Protein AF-A0A519JUZ7-F1 (afdb_monomer_lite)

pLDDT: mean 91.55, std 4.98, range [63.5, 96.75]

Foldseek 3Di:
DLLQLLVLCCVLLVVDPDDSVNSSVLLVVLLVVLVVLVVVVVVVCVVPVDDCPVVSVVVSLQSQLVSQLVVSPPPDPVSSVSSSVSVVRSVVVVVVVVVVVVVVVVVVVD

Structure (mmCIF, N/CA/C/O backbone):
data_AF-A0A519JUZ7-F1
#
_entry.id   AF-A0A519JUZ7-F1
#
loop_
_atom_site.group_PDB
_atom_site.id
_atom_site.type_symbol
_atom_site.label_atom_id
_atom_site.label_alt_id
_atom_site.label_comp_id
_atom_site.label_asym_id
_atom_site.label_entity_id
_atom_site.label_seq_id
_atom_site.pdbx_PDB_ins_code
_atom_site.Cartn_x
_atom_site.Cartn_y
_atom_site.Cartn_z
_atom_site.occupancy
_atom_site.B_iso_or_equiv
_atom_site.auth_seq_id
_atom_site.auth_comp_id
_atom_site.auth_asym_id
_atom_site.auth_atom_id
_atom_site.pdbx_PDB_model_num
ATOM 1 N N . MET A 1 1 ? -7.550 5.185 -2.384 1.00 85.12 1 MET A N 1
ATOM 2 C CA . MET A 1 1 ? -6.234 4.640 -1.976 1.00 85.12 1 MET A CA 1
ATOM 3 C C . MET A 1 1 ? -5.499 3.900 -3.101 1.00 85.12 1 MET A C 1
ATOM 5 O O . MET A 1 1 ? -4.406 4.323 -3.446 1.00 85.12 1 MET A O 1
ATOM 9 N N . GLY A 1 2 ? -6.079 2.857 -3.720 1.00 88.38 2 GLY A N 1
ATOM 10 C CA . GLY A 1 2 ? -5.386 2.030 -4.732 1.00 88.38 2 GLY A CA 1
ATOM 11 C C . GLY A 1 2 ? -4.794 2.797 -5.925 1.00 88.38 2 GLY A C 1
ATOM 12 O O . GLY A 1 2 ? -3.661 2.538 -6.305 1.00 88.38 2 GLY A O 1
ATOM 13 N N . VAL A 1 3 ? -5.498 3.807 -6.448 1.00 93.19 3 VAL A N 1
ATOM 14 C CA . VAL A 1 3 ? -4.999 4.682 -7.531 1.00 93.19 3 VAL A CA 1
ATOM 15 C C . VAL A 1 3 ? -3.713 5.417 -7.131 1.00 93.19 3 VAL A C 1
ATOM 17 O O . VAL A 1 3 ? -2.764 5.458 -7.905 1.00 93.19 3 VAL A O 1
ATOM 20 N N . PHE A 1 4 ? -3.641 5.948 -5.906 1.00 93.69 4 PHE A N 1
ATOM 21 C CA . PHE A 1 4 ? -2.450 6.641 -5.402 1.00 93.69 4 PHE A CA 1
ATOM 22 C C . PHE A 1 4 ? -1.266 5.683 -5.263 1.00 93.69 4 PHE A C 1
ATOM 24 O O . PHE A 1 4 ? -0.164 6.000 -5.701 1.00 93.69 4 PHE A O 1
ATOM 31 N N . ILE A 1 5 ? -1.500 4.480 -4.729 1.00 93.19 5 ILE A N 1
ATOM 32 C CA . ILE A 1 5 ? -0.469 3.436 -4.644 1.00 93.19 5 ILE A CA 1
ATOM 33 C C . ILE A 1 5 ? 0.008 3.041 -6.053 1.00 93.19 5 ILE A C 1
ATOM 35 O O . ILE A 1 5 ? 1.211 2.956 -6.291 1.00 93.19 5 ILE A O 1
ATOM 39 N N . ALA A 1 6 ? -0.912 2.869 -7.008 1.00 94.06 6 ALA A N 1
ATOM 40 C CA . ALA A 1 6 ? -0.587 2.534 -8.394 1.00 94.06 6 ALA A CA 1
ATOM 41 C C . ALA A 1 6 ? 0.294 3.603 -9.062 1.00 94.06 6 ALA A C 1
ATOM 43 O O . ALA A 1 6 ? 1.220 3.259 -9.797 1.00 94.06 6 ALA A O 1
ATOM 44 N N . LEU A 1 7 ? 0.045 4.889 -8.785 1.00 94.75 7 LEU A N 1
ATOM 45 C CA . LEU A 1 7 ? 0.856 5.998 -9.301 1.00 94.75 7 LEU A CA 1
ATOM 46 C C . LEU A 1 7 ? 2.301 5.925 -8.792 1.00 94.75 7 LEU A C 1
ATOM 48 O O . LEU A 1 7 ? 3.236 5.999 -9.592 1.00 94.75 7 LEU A O 1
ATOM 52 N N . TRP A 1 8 ? 2.494 5.716 -7.487 1.00 94.75 8 TRP A N 1
ATOM 53 C CA . TRP A 1 8 ? 3.832 5.573 -6.902 1.00 94.75 8 TRP A CA 1
ATOM 54 C C . TRP A 1 8 ? 4.551 4.318 -7.393 1.00 94.75 8 TRP A C 1
ATOM 56 O O . TRP A 1 8 ? 5.735 4.383 -7.729 1.00 94.75 8 TRP A O 1
ATOM 66 N N . LEU A 1 9 ? 3.839 3.196 -7.525 1.00 92.56 9 LEU A N 1
ATOM 67 C CA . LEU A 1 9 ? 4.394 1.981 -8.120 1.00 92.56 9 LEU A CA 1
ATOM 68 C C . LEU A 1 9 ? 4.822 2.218 -9.569 1.00 92.56 9 LEU A C 1
ATOM 70 O O . LEU A 1 9 ? 5.936 1.858 -9.941 1.00 92.56 9 LEU A O 1
ATOM 74 N N . LYS A 1 10 ? 4.000 2.884 -10.384 1.00 92.94 10 LYS A N 1
ATOM 75 C CA . LYS A 1 10 ? 4.364 3.199 -11.771 1.00 92.94 10 LYS A CA 1
ATOM 76 C C . LYS A 1 10 ? 5.598 4.105 -11.853 1.00 92.94 10 LYS A C 1
ATOM 78 O O . LYS A 1 10 ? 6.407 3.944 -12.768 1.00 92.94 10 LYS A O 1
ATOM 83 N N . LEU A 1 11 ? 5.757 5.027 -10.904 1.00 91.75 11 LEU A N 1
ATOM 84 C CA . LEU A 1 11 ? 6.904 5.931 -10.828 1.00 91.75 11 LEU A CA 1
ATOM 85 C C . LEU A 1 11 ? 8.188 5.196 -10.407 1.00 91.75 11 LEU A C 1
ATOM 87 O O . LEU A 1 11 ? 9.209 5.322 -11.085 1.00 91.75 11 LEU A O 1
ATOM 91 N N . PHE A 1 12 ? 8.142 4.382 -9.349 1.00 90.12 12 PHE A N 1
ATOM 92 C CA . PHE A 1 12 ? 9.304 3.624 -8.860 1.00 90.12 12 PHE A CA 1
ATOM 93 C C . PHE A 1 12 ? 9.709 2.478 -9.788 1.00 90.12 12 PHE A C 1
ATOM 95 O O . PHE A 1 12 ? 10.898 2.231 -9.996 1.00 90.12 12 PHE A O 1
ATOM 102 N N . PHE A 1 13 ? 8.735 1.818 -10.410 1.00 87.69 13 PHE A N 1
ATOM 103 C CA . PHE A 1 13 ? 8.950 0.705 -11.329 1.00 87.69 13 PHE A CA 1
ATOM 104 C C . PHE A 1 13 ? 8.876 1.134 -12.797 1.00 87.69 13 PHE A C 1
ATOM 106 O O . PHE A 1 13 ? 8.634 0.302 -13.664 1.00 87.69 13 PHE A O 1
ATOM 113 N N . ARG A 1 14 ? 9.161 2.404 -13.120 1.00 84.50 14 ARG A N 1
ATOM 114 C CA . ARG A 1 14 ? 9.135 2.921 -14.505 1.00 84.50 14 ARG A CA 1
ATOM 115 C C . ARG A 1 14 ? 10.044 2.151 -15.474 1.00 84.50 14 ARG A C 1
ATOM 117 O O . ARG A 1 14 ? 9.785 2.146 -16.672 1.00 84.50 14 ARG A O 1
ATOM 124 N N . LYS A 1 15 ? 11.097 1.500 -14.961 1.00 82.56 15 LYS A N 1
ATOM 125 C CA . LYS A 1 15 ? 11.979 0.613 -15.743 1.00 82.56 15 LYS A CA 1
ATOM 126 C C . LYS A 1 15 ? 11.254 -0.625 -16.279 1.00 82.56 15 LYS A C 1
ATOM 128 O O . LYS A 1 15 ? 11.708 -1.206 -17.255 1.00 82.56 15 LYS A O 1
ATOM 133 N N . TYR A 1 16 ? 10.160 -1.024 -15.638 1.00 82.00 16 TYR A N 1
ATOM 134 C CA . TYR A 1 16 ? 9.311 -2.121 -16.067 1.00 82.00 16 TYR A CA 1
ATOM 135 C C . TYR A 1 16 ? 8.188 -1.573 -16.957 1.00 82.00 16 TYR A C 1
ATOM 137 O O . TYR A 1 16 ? 7.547 -0.564 -16.647 1.00 82.00 16 TYR A O 1
ATOM 145 N N . SER A 1 17 ? 7.944 -2.243 -18.080 1.00 84.88 17 SER A N 1
ATOM 146 C CA . SER A 1 17 ? 7.011 -1.830 -19.136 1.00 84.88 17 SER A CA 1
ATOM 147 C C . SER A 1 17 ? 5.534 -2.117 -18.817 1.00 84.88 17 SER A C 1
ATOM 149 O O . SER A 1 17 ? 4.727 -2.186 -19.734 1.00 84.88 17 SER A O 1
ATOM 151 N N . TYR A 1 18 ? 5.162 -2.264 -17.539 1.00 88.00 18 TYR A N 1
ATOM 152 C CA . TYR A 1 18 ? 3.782 -2.547 -17.121 1.00 88.00 18 TYR A CA 1
ATOM 153 C C . TYR A 1 18 ? 2.861 -1.345 -17.314 1.00 88.00 18 TYR A C 1
ATOM 155 O O . TYR A 1 18 ? 3.248 -0.211 -17.013 1.00 88.00 18 TYR A O 1
ATOM 163 N N . ASN A 1 19 ? 1.631 -1.558 -17.769 1.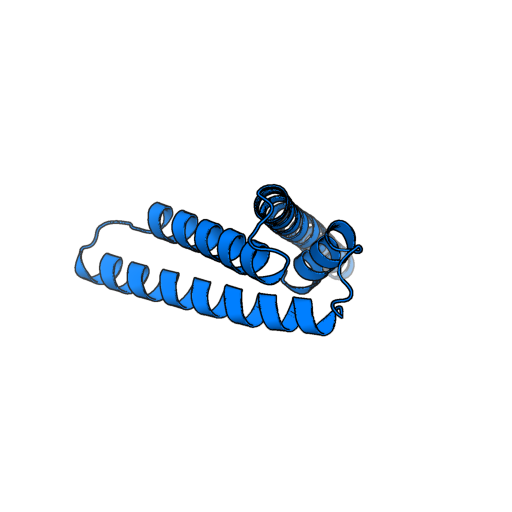00 92.62 19 ASN A N 1
ATOM 164 C CA . ASN A 1 19 ? 0.658 -0.472 -17.908 1.00 92.62 19 ASN A CA 1
ATOM 165 C C . ASN A 1 19 ? 0.118 -0.024 -16.531 1.00 92.62 19 ASN A C 1
ATOM 167 O O . ASN A 1 19 ? 0.125 -0.785 -15.567 1.00 92.62 19 ASN A O 1
ATOM 171 N N . PHE A 1 20 ? -0.382 1.209 -16.422 1.00 91.06 20 PHE A N 1
ATOM 172 C CA . PHE A 1 20 ? -1.023 1.692 -15.195 1.00 91.06 20 PHE A CA 1
ATOM 173 C C . PHE A 1 20 ? -2.207 0.804 -14.781 1.00 91.06 20 PHE A C 1
ATOM 175 O O . PHE A 1 20 ? -2.351 0.476 -13.605 1.00 91.06 20 PHE A O 1
ATOM 182 N N . PHE A 1 21 ? -3.015 0.361 -15.749 1.00 93.25 21 PHE A N 1
ATOM 183 C CA . PHE A 1 21 ? -4.154 -0.519 -15.483 1.00 93.25 21 PHE A CA 1
ATOM 184 C C . PHE A 1 21 ? -3.738 -1.902 -14.977 1.00 93.25 21 PHE A C 1
ATOM 186 O O . PHE A 1 21 ? -4.391 -2.429 -14.086 1.00 93.25 21 PHE A O 1
ATOM 193 N N . GLU A 1 22 ? -2.631 -2.465 -15.466 1.00 93.06 22 GLU A N 1
ATOM 194 C CA . GLU A 1 22 ? -2.111 -3.750 -14.974 1.00 93.06 22 GLU A CA 1
ATOM 195 C C . GLU A 1 22 ? -1.703 -3.650 -13.501 1.00 93.06 22 GLU A C 1
ATOM 197 O O . GLU A 1 22 ? -2.072 -4.500 -12.693 1.00 93.06 22 GLU A O 1
ATOM 202 N N . ILE A 1 23 ? -1.017 -2.563 -13.132 1.00 93.94 23 ILE A N 1
ATOM 203 C CA . ILE A 1 23 ? -0.639 -2.283 -11.740 1.00 93.94 23 ILE A CA 1
ATOM 204 C C . ILE A 1 23 ? -1.890 -2.097 -10.869 1.00 93.94 23 ILE A C 1
ATOM 206 O O . ILE A 1 23 ? -1.932 -2.562 -9.730 1.00 93.94 23 ILE A O 1
ATOM 210 N N . LEU A 1 24 ? -2.926 -1.437 -11.390 1.00 94.25 24 LEU A N 1
ATOM 211 C CA . LEU A 1 24 ? -4.176 -1.230 -10.663 1.00 94.25 24 LEU A CA 1
ATOM 212 C C . LEU A 1 24 ? -4.951 -2.543 -10.453 1.00 94.25 24 LEU A C 1
ATOM 214 O O . LEU A 1 24 ? -5.452 -2.780 -9.354 1.00 94.25 24 LEU A O 1
ATOM 218 N N . ILE A 1 25 ? -5.019 -3.400 -11.475 1.00 94.88 25 ILE A N 1
ATOM 219 C CA . ILE A 1 25 ? -5.653 -4.726 -11.401 1.00 94.88 25 ILE A CA 1
ATOM 220 C C . ILE A 1 25 ? -4.906 -5.610 -10.400 1.00 94.88 25 ILE A C 1
ATOM 222 O O . ILE A 1 25 ? -5.537 -6.214 -9.532 1.00 94.88 25 ILE A O 1
ATOM 226 N N . LEU A 1 26 ? -3.570 -5.622 -10.458 1.00 94.62 26 LEU A N 1
ATOM 227 C CA . LEU A 1 26 ? -2.730 -6.298 -9.472 1.00 94.62 26 LEU A CA 1
ATOM 228 C C . LEU A 1 26 ? -3.080 -5.844 -8.053 1.00 94.62 26 LEU A C 1
ATOM 230 O O . LEU A 1 26 ? -3.361 -6.671 -7.189 1.00 94.62 26 LEU A O 1
ATOM 234 N N . LEU A 1 27 ? -3.074 -4.532 -7.810 1.00 94.25 27 LEU A N 1
ATOM 235 C CA . LEU A 1 27 ? -3.380 -3.973 -6.496 1.00 94.25 27 LEU A CA 1
ATOM 236 C C . LEU A 1 27 ? -4.779 -4.357 -6.022 1.00 94.25 27 LEU A C 1
ATOM 238 O O . LEU A 1 27 ? -4.951 -4.648 -4.842 1.00 94.25 27 LEU A O 1
ATOM 242 N N . CYS A 1 28 ? -5.766 -4.371 -6.918 1.00 94.75 28 CYS A N 1
ATOM 243 C CA . CYS A 1 28 ? -7.124 -4.792 -6.592 1.00 94.75 28 CYS A CA 1
ATOM 244 C C . CYS A 1 28 ? -7.154 -6.250 -6.115 1.00 94.75 28 CYS A C 1
ATOM 246 O O . CYS A 1 28 ? -7.725 -6.535 -5.062 1.00 94.75 28 CYS A O 1
ATOM 248 N N . PHE A 1 29 ? -6.472 -7.148 -6.828 1.00 94.69 29 PHE A N 1
ATOM 249 C CA . PHE A 1 29 ? -6.396 -8.558 -6.457 1.00 94.69 29 PHE A CA 1
ATOM 250 C C . PHE A 1 29 ? -5.660 -8.763 -5.127 1.00 94.69 29 PHE A C 1
ATOM 252 O O . PHE A 1 29 ? -6.181 -9.402 -4.215 1.00 94.69 29 PHE A O 1
ATOM 259 N N . VAL A 1 30 ? -4.477 -8.163 -4.983 1.00 95.12 30 VAL A N 1
ATOM 260 C CA . VAL A 1 30 ? -3.646 -8.283 -3.778 1.00 95.12 30 VAL A CA 1
ATOM 261 C C . VAL A 1 30 ? -4.367 -7.729 -2.548 1.00 95.12 30 VAL A C 1
ATOM 263 O O . VAL A 1 30 ? -4.375 -8.372 -1.500 1.00 95.12 30 VAL A O 1
ATOM 266 N N . MET A 1 31 ? -5.027 -6.574 -2.678 1.00 92.44 31 MET A N 1
ATOM 267 C CA . MET A 1 31 ? -5.818 -5.995 -1.592 1.00 92.44 31 MET A CA 1
ATOM 268 C C . MET A 1 31 ? -7.028 -6.872 -1.253 1.00 92.44 31 MET A C 1
ATOM 270 O O . MET A 1 31 ? -7.337 -7.046 -0.078 1.00 92.44 31 MET A O 1
ATOM 274 N N . GLY A 1 32 ? -7.686 -7.459 -2.257 1.00 94.06 32 GLY A N 1
ATOM 275 C CA . GLY A 1 32 ? -8.787 -8.402 -2.055 1.00 94.06 32 GLY A CA 1
ATOM 276 C C . GLY A 1 32 ? -8.364 -9.626 -1.241 1.00 94.06 32 GLY A C 1
ATOM 277 O O . GLY A 1 32 ? -9.044 -9.992 -0.284 1.00 94.06 32 GLY A O 1
ATOM 278 N N . ILE A 1 33 ? -7.199 -10.207 -1.543 1.00 94.62 33 ILE A N 1
ATOM 279 C CA . ILE A 1 33 ? -6.639 -11.292 -0.727 1.00 94.62 33 ILE A CA 1
ATOM 280 C C . ILE A 1 33 ? -6.269 -10.796 0.678 1.00 94.62 33 ILE A C 1
ATOM 282 O O . ILE A 1 33 ? -6.561 -11.482 1.654 1.00 94.62 33 ILE A O 1
ATOM 286 N N . GLY A 1 34 ? -5.708 -9.590 0.809 1.00 92.19 34 GLY A N 1
ATOM 287 C CA . GLY A 1 34 ? -5.463 -8.963 2.113 1.00 92.19 34 GLY A CA 1
ATOM 288 C C . GLY A 1 34 ? -6.729 -8.873 2.976 1.00 92.19 34 GLY A C 1
ATOM 289 O O . GLY A 1 34 ? -6.694 -9.201 4.160 1.00 92.19 34 GLY A O 1
ATOM 290 N N . MET A 1 35 ? -7.869 -8.527 2.371 1.00 92.81 35 MET A N 1
ATOM 291 C CA . MET A 1 35 ? -9.165 -8.498 3.061 1.00 92.81 35 MET A CA 1
ATOM 292 C C . MET A 1 35 ? -9.636 -9.892 3.489 1.00 92.81 35 MET A C 1
ATOM 294 O O . MET A 1 35 ? -10.183 -10.038 4.580 1.00 92.81 35 MET A O 1
ATOM 298 N N . LEU A 1 36 ? -9.398 -10.926 2.677 1.00 94.81 36 LEU A N 1
ATOM 299 C CA . LEU A 1 36 ? -9.705 -12.307 3.065 1.00 94.81 36 LEU A CA 1
ATOM 300 C C . LEU A 1 36 ? -8.835 -12.775 4.237 1.00 94.81 36 LEU A C 1
ATOM 302 O O . LEU A 1 36 ? -9.345 -13.433 5.141 1.00 94.81 36 LEU A O 1
ATOM 306 N N . ILE A 1 37 ? -7.555 -12.389 4.268 1.00 92.12 37 ILE A N 1
ATOM 307 C CA . ILE A 1 37 ? -6.674 -12.649 5.415 1.00 92.12 37 ILE A CA 1
ATOM 308 C C . ILE A 1 37 ? -7.268 -12.004 6.673 1.00 92.12 37 ILE A C 1
ATOM 310 O O . ILE A 1 37 ? -7.434 -12.688 7.683 1.00 92.12 37 ILE A O 1
ATOM 314 N N . PHE A 1 38 ? -7.657 -10.726 6.613 1.00 92.38 38 PHE A N 1
ATOM 315 C CA . PHE A 1 38 ? -8.305 -10.054 7.746 1.00 92.38 38 PHE A CA 1
ATOM 316 C C . PHE A 1 38 ? -9.598 -10.751 8.182 1.00 92.38 38 PHE A C 1
ATOM 318 O O . PHE A 1 38 ? -9.821 -10.903 9.379 1.00 92.38 38 PHE A O 1
ATOM 325 N N . ALA A 1 39 ? -10.420 -11.224 7.241 1.00 94.31 39 ALA A N 1
ATOM 326 C CA . ALA A 1 39 ? -11.658 -11.936 7.555 1.00 94.31 39 ALA A CA 1
ATOM 327 C C . ALA A 1 39 ? -11.405 -13.239 8.333 1.00 94.31 39 ALA A C 1
ATOM 329 O O . ALA A 1 39 ? -12.106 -13.513 9.305 1.00 94.31 39 ALA A O 1
ATOM 330 N N . VAL A 1 40 ? -10.378 -14.013 7.964 1.00 94.69 40 VAL A N 1
ATOM 331 C CA . VAL A 1 40 ? -9.997 -15.234 8.698 1.00 94.69 40 VAL A CA 1
ATOM 332 C C . VAL A 1 40 ? -9.610 -14.909 10.142 1.00 94.69 40 VAL A C 1
ATOM 334 O O . VAL A 1 40 ? -10.077 -15.574 11.068 1.00 94.69 40 VAL A O 1
ATOM 337 N N . PHE A 1 41 ? -8.809 -13.861 10.355 1.00 92.88 41 PHE A N 1
ATOM 338 C CA . PHE A 1 41 ? -8.438 -13.427 11.704 1.00 92.88 41 PHE A CA 1
ATOM 339 C C . PHE A 1 41 ? -9.620 -12.861 12.490 1.00 92.88 41 PHE A C 1
ATOM 341 O O . PHE A 1 41 ? -9.728 -13.138 13.679 1.00 92.88 41 PHE A O 1
ATOM 348 N N . ALA A 1 42 ? -10.532 -12.135 11.843 1.00 93.12 42 ALA A N 1
ATOM 349 C CA . ALA A 1 42 ? -11.737 -11.621 12.486 1.00 93.12 42 ALA A CA 1
ATOM 350 C C . ALA A 1 42 ? -12.660 -12.756 12.964 1.00 93.12 42 ALA A C 1
ATOM 352 O O . ALA A 1 42 ? -13.212 -12.683 14.060 1.00 93.12 42 ALA A O 1
ATOM 353 N N . ILE A 1 43 ? -12.790 -13.836 12.183 1.00 94.94 43 ILE A N 1
ATOM 354 C CA . ILE A 1 43 ? -13.526 -15.038 12.605 1.00 94.94 43 ILE A CA 1
ATOM 355 C C . ILE A 1 43 ? -12.820 -15.704 13.796 1.00 94.94 43 ILE A C 1
ATOM 357 O O . ILE A 1 43 ? -13.476 -16.063 14.772 1.00 94.94 43 ILE A O 1
ATOM 361 N N . ALA A 1 44 ? -11.490 -15.838 13.752 1.00 93.06 44 ALA A N 1
ATOM 362 C CA . ALA A 1 44 ? -10.717 -16.418 14.852 1.00 93.06 44 ALA A CA 1
ATOM 363 C C . ALA A 1 44 ? -10.823 -15.589 16.147 1.00 93.06 44 ALA A C 1
ATOM 365 O O . ALA A 1 44 ? -10.999 -16.147 17.232 1.00 93.06 44 ALA A O 1
ATOM 366 N N . GLU A 1 45 ? -10.778 -14.263 16.038 1.00 93.62 45 GLU A N 1
ATOM 367 C CA . GLU A 1 45 ? -11.018 -13.323 17.137 1.00 93.62 45 GLU A CA 1
ATOM 368 C C . GLU A 1 45 ? -12.443 -13.467 17.689 1.00 93.62 45 GLU A C 1
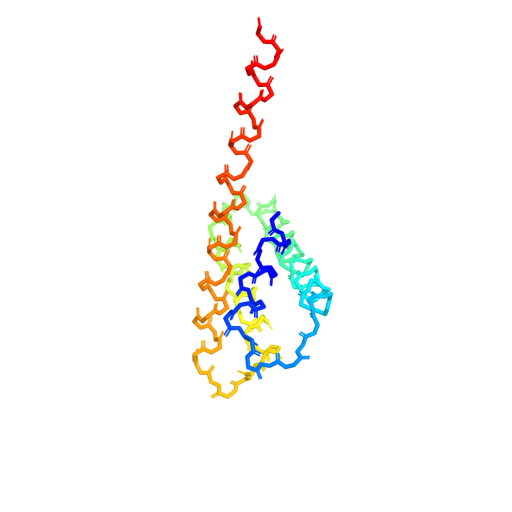ATOM 370 O O . GLU A 1 45 ? -12.616 -13.568 18.901 1.00 93.62 45 GLU A O 1
ATOM 375 N N . GLY A 1 46 ? -13.454 -13.601 16.824 1.00 92.50 46 GLY A N 1
ATOM 376 C CA . GLY A 1 46 ? -14.844 -13.818 17.240 1.00 92.50 46 GLY A CA 1
ATOM 377 C C . GLY A 1 46 ? -15.074 -15.122 18.017 1.00 92.50 46 GLY A C 1
ATOM 378 O O . GLY A 1 46 ? -15.935 -15.165 18.892 1.00 92.50 46 GLY A O 1
ATOM 379 N N . VAL A 1 47 ? -14.295 -16.174 17.736 1.00 95.50 47 VAL A N 1
ATOM 380 C CA . VAL A 1 47 ? -14.381 -17.467 18.445 1.00 95.50 47 VAL A CA 1
ATOM 381 C C . VAL A 1 47 ? -13.554 -17.479 19.735 1.00 95.50 47 VAL A C 1
ATOM 383 O O . VAL A 1 47 ? -13.971 -18.071 20.727 1.00 95.50 47 VAL A O 1
ATOM 386 N N . THR A 1 48 ? -12.374 -16.857 19.733 1.00 92.88 48 THR A N 1
ATOM 387 C CA . THR A 1 48 ? -11.432 -16.905 20.870 1.00 92.88 48 THR A CA 1
ATOM 388 C C . THR A 1 48 ? -11.629 -15.774 21.878 1.00 92.88 48 THR A C 1
ATOM 390 O O . THR A 1 48 ? -11.191 -15.898 23.020 1.00 92.88 48 THR A O 1
ATOM 393 N N . GLY A 1 49 ? -12.247 -14.663 21.467 1.00 90.38 49 GLY A N 1
ATOM 394 C CA . GLY A 1 49 ? -12.354 -13.433 22.255 1.00 90.38 49 GLY A CA 1
ATOM 395 C C . GLY A 1 49 ? -11.027 -12.685 22.438 1.00 90.38 49 GLY A C 1
ATOM 396 O O . GLY A 1 49 ? -10.980 -11.703 23.177 1.00 90.38 49 GLY A O 1
ATOM 397 N N . VAL A 1 50 ? -9.944 -13.138 21.796 1.00 91.38 50 VAL A N 1
ATOM 398 C CA . VAL A 1 50 ? -8.619 -12.510 21.863 1.00 91.38 50 VAL A CA 1
ATOM 399 C C . VAL A 1 50 ? -8.447 -11.586 20.669 1.00 91.38 50 VAL A C 1
ATOM 401 O O . VAL A 1 50 ? -8.622 -12.015 19.531 1.00 91.38 50 VAL A O 1
ATOM 404 N N . SER A 1 51 ? -8.046 -10.337 20.914 1.00 89.06 51 SER A N 1
ATOM 405 C CA . SER A 1 51 ? -7.838 -9.369 19.841 1.00 89.06 51 SER A CA 1
ATOM 406 C C . SER A 1 51 ? -6.666 -9.762 18.936 1.00 89.06 51 SER A C 1
ATOM 408 O O . SER A 1 51 ? -5.519 -9.880 19.373 1.00 89.06 51 SER A O 1
ATOM 410 N N . MET A 1 52 ? -6.947 -9.956 17.645 1.00 90.06 52 MET A N 1
ATOM 411 C CA . MET A 1 52 ? -5.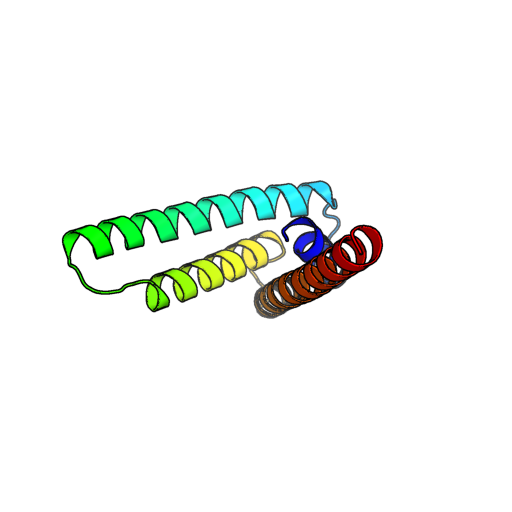961 -10.332 16.622 1.00 90.06 52 MET A CA 1
ATOM 412 C C . MET A 1 52 ? -5.741 -9.220 15.588 1.00 90.06 52 MET A C 1
ATOM 414 O O . MET A 1 52 ? -5.014 -9.408 14.608 1.00 90.06 52 MET A O 1
ATOM 418 N N . ILE A 1 53 ? -6.311 -8.032 15.811 1.00 87.62 53 ILE A N 1
ATOM 419 C CA . ILE A 1 53 ? -6.181 -6.850 14.942 1.00 87.62 53 ILE A CA 1
ATOM 420 C C . ILE A 1 53 ? -4.718 -6.513 14.612 1.00 87.62 53 ILE A C 1
ATOM 422 O O . ILE A 1 53 ? -4.386 -6.300 13.448 1.00 87.62 53 ILE A O 1
ATOM 426 N N . SER A 1 54 ? -3.814 -6.510 15.596 1.00 88.69 54 SER A N 1
ATOM 427 C CA . SER A 1 54 ? -2.405 -6.158 15.354 1.00 88.69 54 SER A CA 1
ATOM 428 C C . SER A 1 54 ? -1.687 -7.182 14.468 1.00 88.69 54 SER A C 1
ATOM 430 O O . SER A 1 54 ? -0.935 -6.813 13.566 1.00 88.69 54 SER A O 1
ATOM 432 N N . ILE A 1 55 ? -1.941 -8.472 14.707 1.00 90.62 55 ILE A N 1
ATOM 433 C CA . ILE A 1 55 ? -1.334 -9.579 13.954 1.00 90.62 55 ILE A CA 1
ATOM 434 C C . ILE A 1 55 ? -1.873 -9.591 12.525 1.00 90.62 55 ILE A C 1
ATOM 436 O O . ILE A 1 55 ? -1.099 -9.658 11.569 1.00 90.62 55 ILE A O 1
ATOM 440 N N . SER A 1 56 ? -3.195 -9.479 12.381 1.00 89.31 56 SER A N 1
ATOM 441 C CA . SER A 1 56 ? -3.856 -9.458 11.081 1.00 89.31 56 SER A CA 1
ATOM 442 C C . SER A 1 56 ? -3.381 -8.270 10.249 1.00 89.31 56 SER A C 1
ATOM 444 O O . SER A 1 56 ? -2.944 -8.486 9.122 1.00 89.31 56 SER A O 1
ATOM 446 N N . GLY A 1 57 ? -3.331 -7.060 10.820 1.00 88.62 57 GLY A N 1
ATOM 447 C CA . GLY A 1 57 ? -2.822 -5.855 10.161 1.00 88.62 57 GLY A CA 1
ATOM 448 C C . GLY A 1 57 ? -1.384 -6.003 9.657 1.00 88.62 57 GLY A C 1
ATOM 449 O O . GLY A 1 57 ? -1.104 -5.696 8.494 1.00 88.62 57 GLY A O 1
ATOM 450 N N . PHE A 1 58 ? -0.484 -6.535 10.491 1.00 91.62 58 PHE A N 1
ATOM 451 C CA . PHE A 1 58 ? 0.898 -6.802 10.084 1.00 91.62 58 PHE A CA 1
ATOM 452 C C . PHE A 1 58 ? 0.966 -7.810 8.930 1.00 91.62 58 PHE A C 1
ATOM 454 O O . PHE A 1 58 ? 1.647 -7.559 7.934 1.00 91.62 58 PHE A O 1
ATOM 461 N N . LEU A 1 59 ? 0.220 -8.915 9.020 1.00 92.88 59 LEU A N 1
ATOM 462 C CA . LEU A 1 59 ? 0.175 -9.938 7.974 1.00 92.88 59 LEU A CA 1
ATOM 463 C C . LEU A 1 59 ? -0.403 -9.411 6.660 1.00 92.88 59 LEU A C 1
ATOM 465 O O . LEU A 1 59 ? 0.134 -9.728 5.601 1.00 92.88 59 LEU A O 1
ATOM 469 N N . GLY A 1 60 ? -1.441 -8.576 6.709 1.00 90.81 60 GLY A N 1
ATOM 470 C CA . GLY A 1 60 ? -2.022 -7.960 5.517 1.00 90.81 60 GLY A CA 1
ATOM 471 C C . GLY A 1 60 ? -1.026 -7.055 4.793 1.00 90.81 60 GLY A C 1
ATOM 472 O O . GLY A 1 60 ? -0.839 -7.184 3.584 1.00 90.81 60 GLY A O 1
ATOM 473 N N . VAL A 1 61 ? -0.318 -6.186 5.522 1.00 90.31 61 VAL A N 1
ATOM 474 C CA . VAL A 1 61 ? 0.703 -5.306 4.922 1.00 90.31 61 VAL A CA 1
ATOM 475 C C . VAL A 1 61 ? 1.906 -6.104 4.415 1.00 90.31 61 VAL A C 1
ATOM 477 O O . VAL A 1 61 ? 2.414 -5.817 3.325 1.00 90.31 61 VAL A O 1
ATOM 480 N N . ALA A 1 62 ? 2.348 -7.118 5.163 1.00 92.88 62 ALA A N 1
ATOM 481 C CA . ALA A 1 62 ? 3.439 -7.998 4.757 1.00 92.88 62 ALA A CA 1
ATOM 482 C C . ALA A 1 62 ? 3.089 -8.763 3.472 1.00 92.88 62 ALA A C 1
ATOM 484 O O . ALA A 1 62 ? 3.877 -8.753 2.524 1.00 92.88 62 ALA A O 1
ATOM 485 N N . TYR A 1 63 ? 1.888 -9.345 3.403 1.00 94.31 63 TYR A N 1
ATOM 486 C CA . TYR A 1 63 ? 1.387 -10.029 2.213 1.00 94.31 63 TYR A CA 1
ATOM 487 C C . TYR A 1 63 ? 1.300 -9.079 1.018 1.00 94.31 63 TYR A C 1
ATOM 489 O O . TYR A 1 63 ? 1.824 -9.394 -0.049 1.00 94.31 63 TYR A O 1
ATOM 497 N N . CYS A 1 64 ? 0.708 -7.894 1.197 1.00 91.75 64 CYS A N 1
ATOM 498 C CA . CYS A 1 64 ? 0.591 -6.909 0.125 1.00 91.75 64 CYS A CA 1
ATOM 499 C C . CYS A 1 64 ? 1.964 -6.490 -0.413 1.00 91.75 64 CYS A C 1
ATOM 501 O O . CYS A 1 64 ? 2.185 -6.486 -1.623 1.00 91.75 64 CYS A O 1
ATOM 503 N N . THR A 1 65 ? 2.909 -6.189 0.478 1.00 92.12 65 THR A N 1
ATOM 504 C CA . THR A 1 65 ? 4.281 -5.815 0.105 1.00 92.12 65 THR A CA 1
ATOM 505 C C . THR A 1 65 ? 4.979 -6.938 -0.655 1.00 92.12 65 THR A C 1
ATOM 507 O O . THR A 1 65 ? 5.622 -6.693 -1.679 1.00 92.12 65 THR A O 1
ATOM 510 N N . TRP A 1 66 ? 4.841 -8.170 -0.164 1.00 94.12 66 TRP A N 1
ATOM 511 C CA . TRP A 1 66 ? 5.430 -9.346 -0.785 1.00 94.12 66 TRP A CA 1
ATOM 512 C C . TRP A 1 66 ? 4.837 -9.610 -2.171 1.00 94.12 66 TRP A C 1
ATOM 514 O O . TRP A 1 66 ? 5.588 -9.719 -3.136 1.00 94.12 66 TRP A O 1
ATOM 524 N N . ALA A 1 67 ? 3.510 -9.633 -2.298 1.00 93.44 67 ALA A N 1
ATOM 525 C CA . ALA A 1 67 ? 2.826 -9.928 -3.553 1.00 93.44 67 ALA A CA 1
ATOM 526 C C . ALA A 1 67 ? 3.119 -8.876 -4.637 1.00 93.44 67 ALA A C 1
ATOM 528 O O . ALA A 1 67 ? 3.363 -9.228 -5.793 1.00 93.44 67 ALA A O 1
ATOM 529 N N . ILE A 1 68 ? 3.165 -7.591 -4.267 1.00 92.00 68 ILE A N 1
ATOM 530 C CA . ILE A 1 68 ? 3.531 -6.514 -5.197 1.00 92.00 68 ILE A CA 1
ATOM 531 C C . ILE A 1 68 ? 5.003 -6.645 -5.615 1.00 92.00 68 ILE A C 1
ATOM 533 O O . ILE A 1 68 ? 5.303 -6.627 -6.809 1.00 92.00 68 ILE A O 1
ATOM 537 N N . GLY A 1 69 ? 5.926 -6.826 -4.663 1.00 91.00 69 GLY A N 1
ATOM 538 C CA . GLY A 1 69 ? 7.354 -6.978 -4.964 1.00 91.00 69 GLY A CA 1
ATOM 539 C C . GLY A 1 69 ? 7.642 -8.185 -5.859 1.00 91.00 69 GLY A C 1
ATOM 540 O O . GLY A 1 69 ? 8.432 -8.084 -6.804 1.00 91.00 69 GLY A O 1
ATOM 541 N N . GLN A 1 70 ? 6.934 -9.288 -5.604 1.00 91.31 70 GLN A N 1
ATOM 542 C CA . GLN A 1 70 ? 7.004 -10.523 -6.374 1.00 91.31 70 GLN A CA 1
ATOM 543 C C . GLN A 1 70 ? 6.535 -10.337 -7.821 1.00 91.31 70 GLN A C 1
ATOM 545 O O . GLN A 1 70 ? 7.169 -10.872 -8.728 1.00 91.31 70 GLN A O 1
ATOM 550 N N . PHE A 1 71 ? 5.476 -9.555 -8.054 1.00 89.50 71 PHE A N 1
ATOM 551 C CA . PHE A 1 71 ? 4.967 -9.275 -9.401 1.00 89.50 71 PHE A CA 1
ATOM 552 C C . PHE A 1 71 ? 5.958 -8.490 -10.268 1.00 89.50 71 PHE A C 1
ATOM 554 O O . PHE A 1 71 ? 6.121 -8.782 -11.452 1.00 89.50 71 PHE A O 1
ATOM 561 N N . PHE A 1 72 ? 6.638 -7.491 -9.698 1.00 85.75 72 PHE A N 1
ATOM 562 C CA . PHE A 1 72 ? 7.567 -6.676 -10.479 1.00 85.75 72 PHE A CA 1
ATOM 563 C C . PHE A 1 72 ? 8.881 -7.402 -10.766 1.00 85.75 72 PHE A C 1
ATOM 565 O O . PHE A 1 72 ? 9.305 -7.432 -11.921 1.00 85.75 72 PHE A O 1
ATOM 572 N N . ASN A 1 73 ? 9.548 -7.943 -9.737 1.00 83.81 73 ASN A N 1
ATOM 573 C CA . ASN A 1 73 ? 10.759 -8.750 -9.909 1.00 83.81 73 ASN A CA 1
ATOM 574 C C . ASN A 1 73 ? 11.168 -9.460 -8.611 1.00 83.81 73 ASN A C 1
ATOM 576 O O . ASN A 1 73 ? 11.690 -8.821 -7.691 1.00 83.81 73 ASN A O 1
ATOM 580 N N . THR A 1 74 ? 11.053 -10.788 -8.608 1.00 73.00 74 THR A N 1
ATOM 581 C CA . THR A 1 74 ? 11.398 -11.693 -7.499 1.00 73.00 74 THR A CA 1
ATOM 582 C C . THR A 1 74 ? 12.868 -11.649 -7.073 1.00 73.00 74 THR A C 1
ATOM 584 O O . THR A 1 74 ? 13.170 -11.849 -5.900 1.00 73.00 74 THR A O 1
ATOM 587 N N . SER A 1 75 ? 13.797 -11.380 -7.997 1.00 73.38 75 SER A N 1
ATOM 588 C CA . SER A 1 75 ? 15.245 -11.520 -7.747 1.00 73.38 75 SER A CA 1
ATOM 589 C C . SER A 1 75 ? 15.877 -10.353 -6.982 1.00 73.38 75 SER A C 1
ATOM 591 O O . SER A 1 75 ? 17.002 -10.466 -6.494 1.00 73.38 75 SER A O 1
ATOM 593 N N . LYS A 1 76 ? 15.185 -9.211 -6.878 1.00 82.75 76 LYS A N 1
ATOM 594 C CA . LYS A 1 76 ? 15.751 -7.983 -6.309 1.00 82.75 76 LYS A CA 1
ATOM 595 C C . LYS A 1 76 ? 15.055 -7.621 -5.006 1.00 82.75 76 LYS A C 1
ATOM 597 O O . LYS A 1 76 ? 13.898 -7.217 -5.011 1.00 82.75 76 LYS A O 1
ATOM 602 N N . VAL A 1 77 ? 15.815 -7.628 -3.909 1.00 85.31 77 VAL A N 1
ATOM 603 C CA . VAL A 1 77 ? 15.371 -7.120 -2.593 1.00 85.31 77 VAL A CA 1
ATOM 604 C C . VAL A 1 77 ? 14.850 -5.680 -2.702 1.00 85.31 77 VAL A C 1
ATOM 606 O O . VAL A 1 77 ? 13.862 -5.317 -2.067 1.00 85.31 77 VAL A O 1
ATOM 609 N N . ALA A 1 78 ? 15.445 -4.882 -3.596 1.00 85.62 78 ALA A N 1
ATOM 610 C CA . ALA A 1 78 ? 14.987 -3.531 -3.902 1.00 85.62 78 ALA A CA 1
ATOM 611 C C . ALA A 1 78 ? 13.513 -3.467 -4.350 1.00 85.62 78 ALA A C 1
ATOM 613 O O . ALA A 1 78 ? 12.844 -2.489 -4.031 1.00 85.62 78 ALA A O 1
ATOM 614 N N . SER A 1 79 ? 12.976 -4.491 -5.028 1.00 88.62 79 SER A N 1
ATOM 615 C CA . SER A 1 79 ? 11.561 -4.527 -5.427 1.00 88.62 79 SER A CA 1
ATOM 616 C C . SER A 1 79 ? 10.631 -4.563 -4.216 1.00 88.62 79 SER A C 1
ATOM 618 O O . SER A 1 79 ? 9.613 -3.881 -4.203 1.00 88.62 79 SER A O 1
ATOM 620 N N . TYR A 1 80 ? 10.983 -5.304 -3.167 1.00 90.00 80 TYR A N 1
ATOM 621 C CA . TYR A 1 80 ? 10.165 -5.398 -1.956 1.00 90.00 80 TYR A CA 1
ATOM 622 C C . TYR A 1 80 ? 10.192 -4.090 -1.163 1.00 90.00 80 TYR A C 1
ATOM 624 O O . TYR A 1 80 ? 9.146 -3.592 -0.753 1.00 90.00 80 TYR A O 1
ATOM 632 N N . ILE A 1 81 ? 11.375 -3.480 -1.033 1.00 90.50 81 ILE A N 1
ATOM 633 C CA . ILE A 1 81 ? 11.536 -2.189 -0.350 1.00 90.50 81 ILE A CA 1
ATOM 634 C C . ILE A 1 81 ? 10.776 -1.086 -1.097 1.00 90.50 81 ILE A C 1
ATOM 636 O O . ILE A 1 81 ? 10.015 -0.338 -0.489 1.00 90.50 81 ILE A O 1
ATOM 640 N N . LEU A 1 82 ? 10.927 -1.004 -2.423 1.00 91.50 82 LEU A N 1
ATOM 641 C CA . LEU A 1 82 ? 10.217 -0.014 -3.238 1.00 91.50 82 LEU A CA 1
ATOM 642 C C . LEU A 1 82 ? 8.700 -0.236 -3.229 1.00 91.50 82 LEU A C 1
ATOM 644 O O . LEU A 1 82 ? 7.953 0.739 -3.240 1.00 91.50 82 LEU A O 1
ATOM 648 N N . SER A 1 83 ? 8.240 -1.489 -3.166 1.00 92.12 83 SER A N 1
ATOM 649 C CA . SER A 1 83 ? 6.810 -1.807 -3.051 1.00 92.12 83 SER A CA 1
ATOM 650 C C . SER A 1 83 ? 6.235 -1.329 -1.721 1.00 92.12 83 SER A C 1
ATOM 652 O O . SER A 1 83 ? 5.182 -0.694 -1.708 1.00 92.12 83 SER A O 1
ATOM 654 N N . LEU A 1 84 ? 6.956 -1.554 -0.617 1.00 93.56 84 LEU A N 1
ATOM 655 C CA . LEU A 1 84 ? 6.572 -1.052 0.703 1.00 93.56 84 LEU A CA 1
ATOM 656 C C . LEU A 1 84 ? 6.539 0.481 0.731 1.00 93.56 84 LEU A C 1
ATOM 658 O O . LEU A 1 84 ? 5.570 1.072 1.202 1.00 93.56 84 LEU A O 1
ATOM 662 N N . LEU A 1 85 ? 7.563 1.137 0.177 1.00 94.06 85 LEU A N 1
ATOM 663 C CA . LEU A 1 85 ? 7.618 2.599 0.102 1.00 94.06 85 LEU A CA 1
ATOM 664 C C . LEU A 1 85 ? 6.482 3.173 -0.751 1.00 94.06 85 LEU A C 1
ATOM 666 O O . LEU A 1 85 ? 5.857 4.150 -0.345 1.00 94.06 85 LEU A O 1
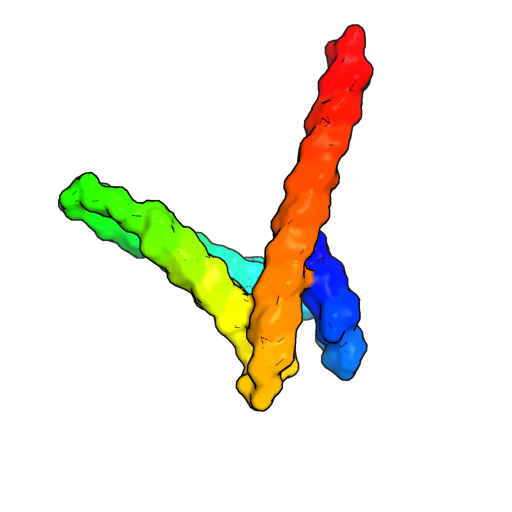ATOM 670 N N . ALA A 1 86 ? 6.176 2.564 -1.898 1.00 94.44 86 ALA A N 1
ATOM 671 C CA . ALA A 1 86 ? 5.054 2.984 -2.734 1.00 94.44 86 ALA A CA 1
ATOM 672 C C . ALA A 1 86 ? 3.710 2.802 -2.021 1.00 94.44 86 ALA A C 1
ATOM 674 O O . ALA A 1 86 ? 2.829 3.653 -2.142 1.00 94.44 86 ALA A O 1
ATOM 675 N N . TYR A 1 87 ? 3.560 1.720 -1.254 1.00 92.50 87 TYR A N 1
ATOM 676 C CA . TYR A 1 87 ? 2.370 1.468 -0.450 1.00 92.50 87 TYR A CA 1
ATOM 677 C C . TYR A 1 87 ? 2.189 2.541 0.635 1.00 92.50 87 TYR A C 1
ATOM 679 O O . TYR A 1 87 ? 1.128 3.162 0.713 1.00 92.50 87 TYR A O 1
ATOM 687 N N . LEU A 1 88 ? 3.237 2.832 1.416 1.00 93.62 88 LEU A N 1
ATOM 688 C CA . LEU A 1 88 ? 3.210 3.864 2.459 1.00 93.62 88 LEU A CA 1
ATOM 689 C C . LEU A 1 88 ? 2.958 5.268 1.886 1.00 93.62 88 LEU A C 1
ATOM 691 O O . LEU A 1 88 ? 2.096 5.989 2.389 1.00 93.62 88 LEU A O 1
ATOM 695 N N . LEU A 1 89 ? 3.653 5.646 0.809 1.00 94.75 89 LEU A N 1
ATOM 696 C CA . LEU A 1 89 ? 3.453 6.938 0.143 1.00 94.75 89 LEU A CA 1
ATOM 697 C C . LEU A 1 89 ? 2.062 7.051 -0.483 1.00 94.75 89 LEU A C 1
ATOM 699 O O . LEU A 1 89 ? 1.431 8.107 -0.409 1.00 94.75 89 LEU A O 1
ATOM 703 N N . GLY A 1 90 ? 1.550 5.970 -1.070 1.00 93.81 90 GLY A N 1
ATOM 704 C CA . GLY A 1 90 ? 0.197 5.920 -1.612 1.00 93.81 90 GLY A CA 1
ATOM 705 C C . GLY A 1 90 ? -0.876 6.092 -0.538 1.00 93.81 90 GLY A C 1
ATOM 706 O O . GLY A 1 90 ? -1.849 6.809 -0.766 1.00 93.81 90 GLY A O 1
ATOM 707 N N . MET A 1 91 ? -0.685 5.508 0.649 1.00 92.06 91 MET A N 1
ATOM 708 C CA . MET A 1 91 ? -1.565 5.759 1.796 1.00 92.06 91 MET A CA 1
ATOM 709 C C . MET A 1 91 ? -1.471 7.209 2.269 1.00 92.06 91 MET A C 1
ATOM 711 O O . MET A 1 91 ? -2.498 7.866 2.407 1.00 92.06 91 MET A O 1
ATOM 715 N N . LEU A 1 92 ? -0.258 7.734 2.453 1.00 95.94 92 LEU A N 1
ATOM 716 C CA . LEU A 1 92 ? -0.038 9.100 2.931 1.00 95.94 92 LEU A CA 1
ATOM 717 C C . LEU A 1 92 ? -0.666 10.132 1.982 1.00 95.94 92 LEU A C 1
ATOM 719 O O . LEU A 1 92 ? -1.424 10.998 2.415 1.00 95.94 92 LEU A O 1
ATOM 723 N N . THR A 1 93 ? -0.409 10.008 0.678 1.00 95.12 93 THR A N 1
ATOM 724 C CA . THR A 1 93 ? -0.981 10.904 -0.341 1.00 95.12 93 THR A CA 1
ATOM 725 C C . THR A 1 93 ? -2.501 10.803 -0.423 1.00 95.12 93 THR A C 1
ATOM 727 O O . THR A 1 93 ? -3.164 11.830 -0.556 1.00 95.12 93 THR A O 1
ATOM 730 N N . PHE A 1 94 ? -3.071 9.602 -0.274 1.00 95.38 94 PHE A N 1
ATOM 731 C CA . PHE A 1 94 ? -4.519 9.433 -0.182 1.00 95.38 94 PHE A CA 1
ATOM 732 C C . PHE A 1 94 ? -5.102 10.127 1.055 1.00 95.38 94 PHE A C 1
ATOM 734 O O . PHE A 1 94 ? -6.108 10.819 0.927 1.00 95.38 94 PHE A O 1
ATOM 741 N N . THR A 1 95 ? -4.473 9.988 2.225 1.00 95.62 95 THR A N 1
ATOM 742 C CA . THR A 1 95 ? -4.936 10.631 3.463 1.00 95.62 95 THR A CA 1
ATOM 743 C C . THR A 1 95 ? -4.903 12.151 3.349 1.00 95.62 95 THR A C 1
ATOM 745 O O . THR A 1 95 ? -5.890 12.799 3.683 1.00 95.62 95 THR A O 1
ATOM 748 N N . ILE A 1 96 ? -3.821 12.730 2.816 1.00 96.56 96 ILE A N 1
ATOM 749 C CA . ILE A 1 96 ? -3.744 14.179 2.569 1.00 96.56 96 ILE A CA 1
ATOM 750 C C . ILE A 1 96 ? -4.855 14.619 1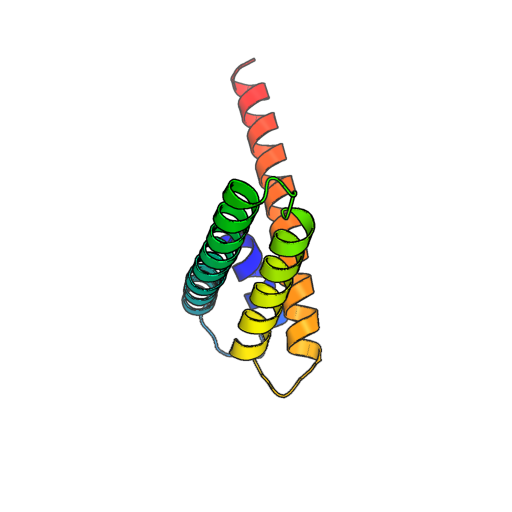.609 1.00 96.56 96 ILE A C 1
ATOM 752 O O . ILE A 1 96 ? -5.554 15.589 1.890 1.00 96.56 96 ILE A O 1
ATOM 756 N N . ALA A 1 97 ? -5.054 13.898 0.501 1.00 95.81 97 ALA A N 1
ATOM 757 C CA . ALA A 1 97 ? -6.099 14.227 -0.465 1.00 95.81 97 ALA A CA 1
ATOM 758 C C . ALA A 1 97 ? -7.506 14.146 0.153 1.00 95.81 97 ALA A C 1
ATOM 760 O O . ALA A 1 97 ? -8.329 15.026 -0.086 1.00 95.81 97 ALA A O 1
ATOM 761 N N . ALA A 1 98 ? -7.775 13.126 0.971 1.00 96.00 98 ALA A N 1
ATOM 762 C CA . ALA A 1 98 ? -9.050 12.958 1.663 1.00 96.00 98 ALA A CA 1
ATOM 763 C C . ALA A 1 98 ? -9.302 14.075 2.689 1.00 96.00 98 ALA A C 1
ATOM 765 O O . ALA A 1 98 ? -10.404 14.617 2.732 1.00 96.00 98 ALA A O 1
ATOM 766 N N . LEU A 1 99 ? -8.282 14.459 3.466 1.00 96.75 99 LEU A N 1
ATOM 767 C CA . LEU A 1 99 ? -8.373 15.572 4.414 1.00 96.75 99 LEU A CA 1
ATOM 768 C C . LEU A 1 99 ? -8.634 16.900 3.700 1.00 96.75 99 LEU A C 1
ATOM 770 O O . LEU A 1 99 ? -9.536 17.631 4.098 1.00 96.75 99 LEU A O 1
ATOM 774 N N . LEU A 1 100 ? -7.900 17.186 2.620 1.00 96.25 100 LEU A N 1
ATOM 775 C CA . LEU A 1 100 ? -8.111 18.395 1.821 1.00 96.25 100 LEU A CA 1
ATOM 776 C C . LEU A 1 100 ? -9.531 18.449 1.256 1.00 96.25 100 LEU A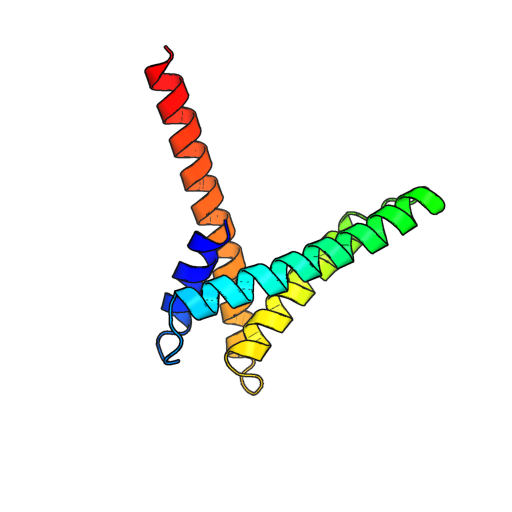 C 1
ATOM 778 O O . LEU A 1 100 ? -10.203 19.468 1.399 1.00 96.25 100 LEU A O 1
ATOM 782 N N . LEU A 1 101 ? -10.014 17.347 0.675 1.00 96.12 101 LEU A N 1
ATOM 783 C CA . LEU A 1 101 ? -11.388 17.260 0.178 1.00 96.12 101 LEU A CA 1
ATOM 784 C C . LEU A 1 101 ? -12.414 17.493 1.291 1.00 96.12 101 LEU A C 1
ATOM 786 O O . LEU A 1 101 ? -13.337 18.275 1.089 1.00 96.12 101 LEU A O 1
ATOM 790 N N . GLY A 1 102 ? -12.229 16.879 2.462 1.00 96.31 102 GLY A N 1
ATOM 791 C CA . GLY A 1 102 ? -13.094 17.101 3.623 1.00 96.31 102 GLY A CA 1
ATOM 792 C C . GLY A 1 102 ? -13.140 18.573 4.031 1.00 96.31 102 GLY A C 1
ATOM 793 O O . GLY A 1 102 ? -14.217 19.154 4.120 1.00 96.31 102 GLY A O 1
ATOM 794 N N . THR A 1 103 ? -11.975 19.215 4.162 1.00 96.19 103 THR A N 1
ATOM 795 C CA . THR A 1 103 ? -11.916 20.642 4.512 1.00 96.19 103 THR A CA 1
ATOM 796 C C . THR A 1 103 ? -12.544 21.541 3.451 1.00 96.19 103 THR A C 1
ATOM 798 O O . THR A 1 103 ? -13.192 22.518 3.804 1.00 96.19 103 THR A O 1
ATOM 801 N N . LEU A 1 104 ? -12.398 21.220 2.162 1.00 96.44 104 LEU A N 1
ATOM 802 C CA . LEU A 1 104 ? -13.009 21.994 1.079 1.00 96.44 104 LEU A CA 1
ATOM 803 C C . LEU A 1 104 ? -14.535 21.893 1.111 1.00 96.44 104 LEU A C 1
ATOM 805 O O . LEU A 1 104 ? -15.212 22.903 0.949 1.00 96.44 104 LEU A O 1
ATOM 809 N N . ILE A 1 105 ? -15.072 20.695 1.351 1.00 96.62 105 ILE A N 1
ATOM 810 C CA . ILE A 1 105 ? -16.517 20.481 1.495 1.00 96.62 105 ILE A CA 1
ATOM 811 C C . ILE A 1 105 ? -17.053 21.276 2.691 1.00 96.62 105 ILE A C 1
ATOM 813 O O . ILE A 1 105 ? -18.072 21.954 2.559 1.00 96.62 105 ILE A O 1
ATOM 817 N N . ASP A 1 106 ? -16.345 21.261 3.822 1.00 95.38 106 ASP A N 1
ATOM 818 C CA . ASP A 1 106 ? -16.727 22.036 5.006 1.00 95.38 106 ASP A CA 1
ATOM 819 C C . ASP A 1 106 ? -16.706 23.547 4.752 1.00 95.38 106 ASP A C 1
ATOM 821 O O . ASP A 1 106 ? -17.554 24.255 5.284 1.00 95.38 106 ASP A O 1
ATOM 825 N N . GLN A 1 107 ? -15.769 24.053 3.941 1.00 94.38 107 GLN A N 1
ATOM 826 C CA . GLN A 1 107 ? -15.736 25.470 3.557 1.00 94.38 107 GLN A CA 1
ATOM 827 C C . GLN A 1 107 ? -16.887 25.857 2.620 1.00 94.38 107 GLN A C 1
ATOM 829 O O . GLN A 1 107 ? -17.306 27.006 2.643 1.00 94.38 107 GLN A O 1
ATOM 834 N N . ILE A 1 108 ? -17.384 24.932 1.793 1.00 95.62 108 ILE A N 1
ATOM 835 C CA . ILE A 1 108 ? -18.503 25.189 0.869 1.00 95.62 108 ILE A CA 1
ATOM 836 C C . ILE A 1 108 ? -19.858 25.113 1.591 1.00 95.62 108 ILE A C 1
ATOM 838 O O . ILE A 1 108 ? -20.785 25.825 1.220 1.00 95.62 108 ILE A O 1
ATOM 842 N N . ASN A 1 109 ? -19.986 24.246 2.600 1.00 88.31 109 ASN A N 1
ATOM 843 C CA . ASN A 1 109 ? -21.215 24.087 3.389 1.00 88.31 109 ASN A CA 1
ATOM 844 C C . ASN A 1 109 ? -21.358 25.102 4.540 1.00 88.31 109 ASN A C 1
ATOM 846 O O . ASN A 1 109 ? -22.376 25.079 5.236 1.00 88.31 109 ASN A O 1
ATOM 850 N N . LYS A 1 110 ? -20.351 25.950 4.767 1.00 63.50 110 LYS A N 1
ATOM 851 C CA . LYS A 1 110 ? -20.378 27.056 5.734 1.00 63.50 110 LYS A CA 1
ATOM 852 C C . LYS A 1 110 ? -20.817 28.352 5.070 1.00 63.50 110 LYS A C 1
ATOM 854 O O . LYS A 1 110 ? -21.520 29.120 5.760 1.00 63.50 110 LYS A O 1
#

Sequence (110 aa):
MGVFIALWLKLFFRKYSYNFFEILILLCFVMGIGMLIFAVFAIAEGVTGVSMISISGFLGVAYCTWAIGQFFNTSKVASYILSLLAYLLGMLTFTIAALLLGTLIDQINK

Secondary structure (DSSP, 8-state):
-HHHHHHHHHHHTTTS---HHHHHHHHHHHHHHHHHHHHHHHHHHHHH----HHHHHHHHHHHHHHHHHHHHHTT-HHHHHHHHHHHHHHHHHHHHHHHHHHHHHHHH--

Radius of gyration: 16.54 Å; chains: 1; bounding box: 37×44×41 Å